Protein AF-A0A502DY38-F1 (afdb_monomer_lite)

Radius of gyration: 49.89 Å; chains: 1; bounding box: 96×49×129 Å

Foldseek 3Di:
DKWAFQDPPAPDPPPDDHGAIEDDDDDDDDPRCPPGTHHDDPPDDHPYYDDPPPPPPPPPDCDDPVVVVVVVVVVVVVVVVVVVVVVVVVVVVVVVVVVVVVVVVVVVVVVVVVVVVVVVVVVVVVVVVVVVVVVVVVVVVVVVVPPDPDPPD

pLDDT: mean 84.69, std 16.51, range [39.03, 98.69]

Sequence (153 aa):
MKVTITTLKAPWPQGAKVGDVVSFRGEHAPAWAIGKFTPADEDAEVDHKYKPPVIVGDVGVVEPAAQHAGEAQAFIDGLRKEHEAEVADLRKQLGDGGKALQEALDANQGLVDQITAANQDAAAQRAQVVELQAKLSDAEKALAAAKPKGSGR

Structure (mmCIF, N/CA/C/O backbone):
data_AF-A0A502DY38-F1
#
_entry.id   AF-A0A502DY38-F1
#
loop_
_atom_site.group_PDB
_atom_site.id
_atom_site.type_symbol
_atom_site.label_atom_id
_atom_site.label_alt_id
_atom_site.label_comp_id
_atom_site.label_asym_id
_atom_site.label_entity_id
_atom_site.label_seq_id
_atom_site.pdbx_PDB_ins_code
_atom_site.Cartn_x
_atom_site.Cartn_y
_atom_site.Cartn_z
_atom_site.occupancy
_atom_site.B_iso_or_equiv
_atom_site.auth_seq_id
_atom_site.auth_comp_id
_atom_site.auth_asym_id
_atom_site.auth_atom_id
_atom_site.pdbx_PDB_model_num
ATOM 1 N N . MET A 1 1 ? 34.417 -26.726 -49.035 1.00 84.56 1 MET A N 1
ATOM 2 C CA . MET A 1 1 ? 33.587 -27.935 -49.238 1.00 84.56 1 MET A CA 1
ATOM 3 C C . MET A 1 1 ? 33.220 -28.072 -50.712 1.00 84.56 1 MET A C 1
ATOM 5 O O . MET A 1 1 ? 33.110 -27.041 -51.373 1.00 84.56 1 MET A O 1
ATOM 9 N N . LYS A 1 2 ? 33.043 -29.298 -51.223 1.00 86.44 2 LYS A N 1
ATOM 10 C CA . LYS A 1 2 ? 32.603 -29.573 -52.603 1.00 86.44 2 LYS A CA 1
ATOM 11 C C . LYS A 1 2 ? 31.127 -29.973 -52.611 1.00 86.44 2 LYS A C 1
ATOM 13 O O . LYS A 1 2 ? 30.691 -30.716 -51.734 1.00 86.44 2 LYS A O 1
ATOM 18 N N . VAL A 1 3 ? 30.364 -29.465 -53.570 1.00 88.19 3 VAL A N 1
ATOM 19 C CA . VAL A 1 3 ? 28.935 -29.762 -53.692 1.00 88.19 3 VAL A CA 1
ATOM 20 C C . VAL A 1 3 ? 28.545 -29.994 -55.141 1.00 88.19 3 VAL A C 1
ATOM 22 O O . VAL A 1 3 ? 29.069 -29.325 -56.022 1.00 88.19 3 VAL A O 1
ATOM 25 N N . THR A 1 4 ? 27.587 -30.878 -55.379 1.00 90.25 4 THR A N 1
ATOM 26 C CA . THR A 1 4 ? 26.997 -31.118 -56.698 1.00 90.25 4 THR A CA 1
ATOM 27 C C . THR A 1 4 ? 25.713 -30.305 -56.830 1.00 90.25 4 THR A C 1
ATOM 29 O O . THR A 1 4 ? 24.817 -30.420 -55.988 1.00 90.25 4 THR A O 1
ATOM 32 N N . ILE A 1 5 ? 25.598 -29.465 -57.863 1.00 88.88 5 ILE A N 1
ATOM 33 C CA . ILE A 1 5 ? 24.399 -28.638 -58.076 1.00 88.88 5 ILE A CA 1
ATOM 34 C C . ILE A 1 5 ? 23.206 -29.534 -58.416 1.00 88.88 5 ILE A C 1
ATOM 36 O O . ILE A 1 5 ? 23.245 -30.268 -59.400 1.00 88.88 5 ILE A O 1
ATOM 40 N N . THR A 1 6 ? 22.099 -29.402 -57.680 1.00 88.50 6 THR A N 1
ATOM 41 C CA . THR A 1 6 ? 20.828 -30.068 -58.022 1.00 88.50 6 THR A CA 1
ATOM 42 C C . THR A 1 6 ? 19.816 -29.112 -58.650 1.00 88.50 6 THR A C 1
ATOM 44 O O . THR A 1 6 ? 18.948 -29.544 -59.403 1.00 88.50 6 THR A O 1
ATOM 47 N N . THR A 1 7 ? 19.906 -27.804 -58.365 1.00 85.81 7 THR A N 1
ATOM 48 C CA . THR A 1 7 ? 18.925 -26.805 -58.828 1.00 85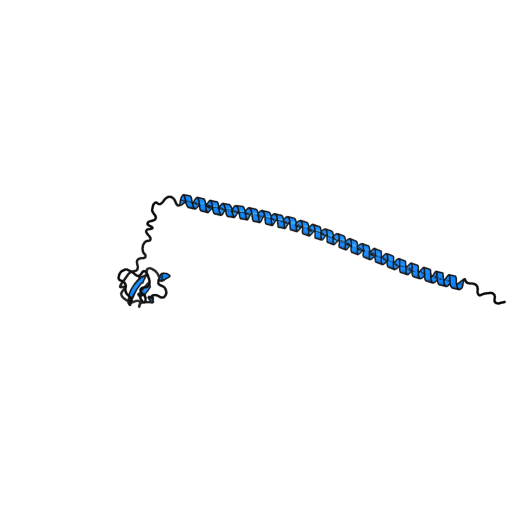.81 7 THR A CA 1
ATOM 49 C C . THR A 1 7 ? 19.579 -25.480 -59.231 1.00 85.81 7 THR A C 1
ATOM 51 O O . THR A 1 7 ? 20.230 -24.836 -58.413 1.00 85.81 7 THR A O 1
ATOM 54 N N . LEU A 1 8 ? 19.302 -24.974 -60.439 1.00 82.19 8 LEU A N 1
ATOM 55 C CA . LEU A 1 8 ? 19.840 -23.699 -60.963 1.00 82.19 8 LEU A CA 1
ATOM 56 C C . LEU A 1 8 ? 19.101 -22.425 -60.495 1.00 82.19 8 LEU A C 1
ATOM 58 O O . LEU A 1 8 ? 19.191 -21.375 -61.120 1.00 82.19 8 LEU A O 1
ATOM 62 N N . LYS A 1 9 ? 18.384 -22.478 -59.367 1.00 78.06 9 LYS A N 1
ATOM 63 C CA . LYS A 1 9 ? 17.670 -21.323 -58.772 1.00 78.06 9 LYS A CA 1
ATOM 64 C C . LYS A 1 9 ? 18.535 -20.549 -57.769 1.00 78.06 9 LYS A C 1
ATOM 66 O O . LYS A 1 9 ? 18.062 -20.102 -56.720 1.00 78.06 9 LYS A O 1
ATOM 71 N N . ALA A 1 10 ? 19.831 -20.481 -58.022 1.00 76.38 10 ALA A N 1
ATOM 72 C CA . ALA A 1 10 ? 20.809 -19.876 -57.133 1.00 76.38 10 ALA A CA 1
ATOM 73 C C . ALA A 1 10 ? 21.901 -19.172 -57.953 1.00 76.38 10 ALA A C 1
ATOM 75 O O . ALA A 1 10 ? 22.074 -19.509 -59.125 1.00 76.38 10 ALA A O 1
ATOM 76 N N . PRO A 1 11 ? 22.623 -18.205 -57.361 1.00 79.31 11 PRO A N 1
ATOM 77 C CA . PRO A 1 11 ? 23.721 -17.490 -58.011 1.00 79.31 11 PRO A CA 1
ATOM 78 C C . PRO A 1 11 ? 24.968 -18.382 -58.142 1.00 79.31 11 PRO A C 1
ATOM 80 O O . PRO A 1 11 ? 25.997 -18.155 -57.507 1.00 79.31 11 PRO A O 1
ATOM 83 N N . TRP A 1 12 ? 24.859 -19.439 -58.943 1.00 84.31 12 TRP A N 1
ATOM 84 C CA . TRP A 1 12 ? 25.965 -20.337 -59.254 1.00 84.31 12 TRP A CA 1
ATOM 85 C C . TRP A 1 12 ? 27.013 -19.643 -60.141 1.00 84.31 12 TRP A C 1
ATOM 87 O O . TRP A 1 12 ? 26.687 -18.662 -60.816 1.00 84.31 12 TRP A O 1
ATOM 97 N N . PRO A 1 13 ? 28.272 -20.128 -60.159 1.00 82.19 13 PRO A N 1
ATOM 98 C CA . PRO A 1 13 ? 29.284 -19.641 -61.092 1.00 82.19 13 PRO A CA 1
ATOM 99 C C . PRO A 1 13 ? 28.779 -19.663 -62.538 1.00 82.19 13 PRO A C 1
ATOM 101 O O . PRO A 1 13 ? 28.038 -20.563 -62.934 1.00 82.19 13 PRO A O 1
ATOM 104 N N . GLN A 1 14 ? 29.183 -18.673 -63.333 1.00 77.38 14 GLN A N 1
ATOM 105 C CA . GLN A 1 14 ? 28.766 -18.586 -64.729 1.00 77.38 14 GLN A CA 1
ATOM 106 C C . GLN A 1 14 ? 29.163 -19.860 -65.490 1.00 77.38 14 GLN A C 1
ATOM 108 O O . GLN A 1 14 ? 30.315 -20.285 -65.437 1.00 77.38 14 GLN A O 1
ATOM 113 N N . GLY A 1 15 ? 28.198 -20.450 -66.199 1.00 78.31 15 GLY A N 1
ATOM 114 C CA . GLY A 1 15 ? 28.383 -21.690 -66.956 1.00 78.31 15 GLY A CA 1
ATOM 115 C C . GLY A 1 15 ? 28.104 -22.976 -66.174 1.00 78.31 15 GLY A C 1
ATOM 116 O O . GLY A 1 15 ? 28.022 -24.023 -66.807 1.00 78.31 15 GLY A O 1
ATOM 117 N N . ALA A 1 16 ? 27.889 -22.900 -64.856 1.00 85.12 16 ALA A N 1
ATOM 118 C CA . ALA A 1 16 ? 27.565 -24.072 -64.053 1.00 85.12 16 ALA A CA 1
ATOM 119 C C . ALA A 1 16 ? 26.153 -24.601 -64.365 1.00 85.12 16 ALA A C 1
ATOM 121 O O . ALA A 1 16 ? 25.188 -23.833 -64.461 1.00 85.12 16 ALA A O 1
ATOM 122 N N . LYS A 1 17 ? 26.023 -25.921 -64.487 1.00 85.75 17 LYS A N 1
ATOM 123 C CA . LYS A 1 17 ? 24.770 -26.651 -64.741 1.00 85.75 17 LYS A CA 1
ATOM 124 C C . LYS A 1 17 ? 24.465 -27.634 -63.606 1.00 85.75 17 LYS A C 1
ATOM 126 O O . LYS A 1 17 ? 25.281 -27.894 -62.726 1.00 85.75 17 LYS A O 1
ATOM 131 N N . VAL A 1 18 ? 23.245 -28.173 -63.609 1.00 87.81 18 VAL A N 1
ATOM 132 C CA . VAL A 1 18 ? 22.874 -29.277 -62.709 1.00 87.81 18 VAL A CA 1
ATOM 133 C C . VAL A 1 18 ? 23.797 -30.466 -62.978 1.00 87.81 18 VAL A C 1
ATOM 135 O O . VAL A 1 18 ? 23.975 -30.847 -64.133 1.00 87.81 18 VAL A O 1
ATOM 138 N N . GLY A 1 19 ? 24.350 -31.045 -61.915 1.00 84.88 19 GLY A N 1
ATOM 139 C CA . GLY A 1 19 ? 25.325 -32.133 -61.975 1.00 84.88 19 GLY A CA 1
ATOM 140 C C . GLY A 1 19 ? 26.785 -31.688 -61.874 1.00 84.88 19 GLY A C 1
ATOM 141 O O . GLY A 1 19 ? 27.620 -32.531 -61.567 1.00 84.88 19 GLY A O 1
ATOM 142 N N . ASP A 1 20 ? 27.091 -30.399 -62.050 1.00 86.62 20 ASP A N 1
ATOM 143 C CA . ASP A 1 20 ? 28.463 -29.904 -61.893 1.00 86.62 20 ASP A CA 1
ATOM 144 C C . ASP A 1 20 ? 28.863 -29.819 -60.421 1.00 86.62 20 ASP A C 1
ATOM 146 O O . ASP A 1 20 ? 28.045 -29.498 -59.542 1.00 86.62 20 ASP A O 1
ATOM 150 N N . VAL A 1 21 ? 30.153 -30.030 -60.166 1.00 86.75 21 VAL A N 1
ATOM 151 C CA . VAL A 1 21 ? 30.741 -29.934 -58.833 1.00 86.75 21 VAL A CA 1
ATOM 152 C C . VAL A 1 21 ? 31.322 -28.541 -58.605 1.00 86.75 21 VAL A C 1
ATOM 154 O O . VAL A 1 21 ? 32.279 -28.100 -59.246 1.00 86.75 21 VAL A O 1
ATOM 157 N N . VAL A 1 22 ? 30.761 -27.840 -57.622 1.00 85.25 22 VAL A N 1
ATOM 158 C CA . VAL A 1 22 ? 31.198 -26.515 -57.188 1.00 85.25 22 VAL A CA 1
ATOM 159 C C . VAL A 1 22 ? 31.955 -26.603 -55.870 1.00 85.25 22 VAL A C 1
ATOM 161 O O . VAL A 1 22 ? 31.479 -27.173 -54.889 1.00 85.25 22 VAL A O 1
ATOM 164 N N . SER A 1 23 ? 33.122 -25.964 -55.809 1.00 85.06 23 SER A N 1
ATOM 165 C CA . SER A 1 23 ? 33.878 -25.811 -54.564 1.00 85.06 23 SER A CA 1
ATOM 166 C C . SER A 1 23 ? 33.630 -24.449 -53.911 1.00 85.06 23 SER A C 1
ATOM 168 O O . SER A 1 23 ? 33.864 -23.399 -54.520 1.00 85.06 23 SER A O 1
ATOM 170 N N . PHE A 1 24 ? 33.192 -24.474 -52.649 1.00 82.06 24 PHE A N 1
ATOM 171 C CA . PHE A 1 24 ? 33.083 -23.312 -51.767 1.00 82.06 24 PHE A CA 1
ATOM 172 C C . PHE A 1 24 ? 34.313 -23.177 -50.864 1.00 82.06 24 PHE A C 1
ATOM 174 O O . PHE A 1 24 ? 34.835 -24.165 -50.333 1.00 82.06 24 PHE A O 1
ATOM 181 N N . ARG A 1 25 ? 34.740 -21.931 -50.628 1.00 75.50 25 ARG A N 1
ATOM 182 C CA . ARG A 1 25 ? 35.781 -21.601 -49.647 1.00 75.50 25 ARG A CA 1
ATOM 183 C C . ARG A 1 25 ? 35.191 -21.678 -48.232 1.00 75.50 25 ARG A C 1
ATOM 185 O O . ARG A 1 25 ? 34.333 -20.869 -47.901 1.00 75.50 25 ARG A O 1
ATOM 192 N N . GLY A 1 26 ? 35.675 -22.619 -47.420 1.00 72.44 26 GLY A N 1
ATOM 193 C CA . GLY A 1 26 ? 35.194 -22.879 -46.054 1.00 72.44 26 GLY A CA 1
ATOM 194 C C . GLY A 1 26 ? 34.524 -24.249 -45.896 1.00 72.44 26 GLY A C 1
ATOM 195 O O . GLY A 1 26 ? 34.392 -25.006 -46.863 1.00 72.44 26 GLY A O 1
ATOM 196 N N . GLU A 1 27 ? 34.124 -24.570 -44.668 1.00 74.12 27 GLU A N 1
ATOM 197 C CA . GLU A 1 27 ? 33.489 -25.849 -44.302 1.00 74.12 27 GLU A CA 1
ATOM 198 C C . GLU A 1 27 ? 31.962 -25.844 -44.477 1.00 74.12 27 GLU A C 1
ATOM 200 O O . GLU A 1 27 ? 31.344 -26.904 -44.503 1.00 74.12 27 GLU A O 1
ATOM 205 N N . HIS A 1 28 ? 31.355 -24.668 -44.673 1.00 77.94 28 HIS A N 1
ATOM 206 C CA . HIS A 1 28 ? 29.905 -24.506 -44.792 1.00 77.94 28 HIS A CA 1
ATOM 207 C C . HIS A 1 28 ? 29.491 -23.841 -46.104 1.00 77.94 28 HIS A C 1
ATOM 209 O O . HIS A 1 28 ? 30.187 -22.974 -46.640 1.00 77.94 28 HIS A O 1
ATOM 215 N N . ALA A 1 29 ? 28.321 -24.240 -46.606 1.00 79.62 29 ALA A N 1
ATOM 216 C CA . ALA A 1 29 ? 27.730 -23.652 -47.793 1.00 79.62 29 ALA A CA 1
ATOM 217 C C . ALA A 1 29 ? 27.009 -22.344 -47.430 1.00 79.62 29 ALA A C 1
ATOM 219 O O . ALA A 1 29 ? 26.459 -22.227 -46.332 1.00 79.62 29 ALA A O 1
ATOM 220 N N . PRO A 1 30 ? 26.956 -21.362 -48.345 1.00 81.75 30 PRO A N 1
ATOM 221 C CA . PRO A 1 30 ? 26.176 -20.148 -48.137 1.00 81.75 30 PRO A CA 1
ATOM 222 C C . PRO A 1 30 ? 24.687 -20.449 -47.922 1.00 81.75 30 PRO A C 1
ATOM 224 O O . PRO A 1 30 ? 24.137 -21.355 -48.548 1.00 81.75 30 PRO A O 1
ATOM 227 N N . ALA A 1 31 ? 24.002 -19.624 -47.125 1.00 82.19 31 ALA A N 1
ATOM 228 C CA . ALA A 1 31 ? 22.582 -19.810 -46.806 1.00 82.19 31 ALA A CA 1
ATOM 229 C C . ALA A 1 31 ? 21.677 -19.911 -48.051 1.00 82.19 31 ALA A C 1
ATOM 231 O O . ALA A 1 31 ? 20.745 -20.708 -48.079 1.00 82.19 31 ALA A O 1
ATOM 232 N N . TRP A 1 32 ? 21.982 -19.165 -49.120 1.00 82.12 32 TRP A N 1
ATOM 233 C CA . TRP A 1 32 ? 21.215 -19.207 -50.372 1.00 82.12 32 TRP A CA 1
ATOM 234 C C . TRP A 1 32 ? 21.335 -20.534 -51.136 1.00 82.12 32 TRP A C 1
ATOM 236 O O . TRP A 1 32 ? 20.499 -20.805 -52.008 1.00 82.12 32 TRP A O 1
ATOM 246 N N . ALA A 1 33 ? 22.383 -21.317 -50.861 1.00 83.31 33 ALA A N 1
ATOM 247 C CA . ALA A 1 33 ? 22.697 -22.573 -51.536 1.00 83.31 33 ALA A CA 1
ATOM 248 C C . ALA A 1 33 ? 22.058 -23.779 -50.834 1.00 83.31 33 ALA A C 1
ATOM 250 O O . ALA A 1 33 ? 21.889 -24.826 -51.455 1.00 83.31 33 ALA A O 1
ATOM 251 N N . ILE A 1 34 ? 21.688 -23.642 -49.556 1.00 85.12 34 ILE A N 1
ATOM 252 C CA . ILE A 1 34 ? 21.105 -24.724 -48.755 1.00 85.12 34 ILE A CA 1
ATOM 253 C C . ILE A 1 34 ? 19.847 -25.271 -49.451 1.00 85.12 34 ILE A C 1
ATOM 255 O O . ILE A 1 34 ? 18.979 -24.514 -49.886 1.00 85.12 34 ILE A O 1
ATOM 259 N N . GLY A 1 35 ? 19.776 -26.599 -49.595 1.00 84.69 35 GLY A N 1
ATOM 260 C CA . GLY A 1 35 ? 18.678 -27.301 -50.273 1.00 84.69 35 GLY A CA 1
ATOM 261 C C . GLY A 1 35 ? 18.747 -27.305 -51.807 1.00 84.69 35 GLY A C 1
ATOM 262 O O . GLY A 1 35 ? 17.849 -27.845 -52.447 1.00 84.69 35 GLY A O 1
ATOM 263 N N . LYS A 1 36 ? 19.792 -26.723 -52.413 1.00 85.12 36 LYS A N 1
ATOM 264 C CA . LYS A 1 36 ? 19.980 -26.647 -53.880 1.00 85.12 36 LYS A CA 1
ATOM 265 C C . LYS A 1 36 ? 21.204 -27.425 -54.382 1.00 85.12 36 LYS A C 1
ATOM 267 O O . LYS A 1 36 ? 21.564 -27.314 -55.556 1.00 85.12 36 LYS A O 1
ATOM 272 N N . PHE A 1 37 ? 21.843 -28.181 -53.492 1.00 88.38 37 PHE A N 1
ATOM 273 C CA . PHE A 1 37 ? 22.990 -29.033 -53.777 1.00 88.38 37 PHE A CA 1
ATOM 274 C C . PHE A 1 37 ? 22.960 -30.294 -52.912 1.00 88.38 37 PHE A C 1
ATOM 276 O O . PHE A 1 37 ? 22.287 -30.331 -51.879 1.00 88.38 37 PHE A O 1
ATOM 283 N N . THR A 1 38 ? 23.748 -31.289 -53.301 1.00 88.25 38 THR A N 1
ATOM 284 C CA . THR A 1 38 ? 24.140 -32.421 -52.450 1.00 88.25 38 THR A CA 1
ATOM 285 C C . THR A 1 38 ? 25.652 -32.385 -52.214 1.00 88.25 38 THR A C 1
ATOM 287 O O . THR A 1 38 ? 26.374 -31.852 -53.059 1.00 88.25 38 THR A O 1
ATOM 290 N N . PRO A 1 39 ? 26.170 -32.873 -51.073 1.00 86.44 39 PRO A N 1
ATOM 291 C CA . PRO A 1 39 ? 27.611 -33.045 -50.896 1.00 86.44 39 PRO A CA 1
ATOM 292 C C . PRO A 1 39 ? 28.188 -33.880 -52.046 1.00 86.44 39 PRO A C 1
ATOM 294 O O . PRO A 1 39 ? 27.586 -34.883 -52.425 1.00 86.44 39 PRO A O 1
ATOM 297 N N . ALA A 1 40 ? 29.299 -33.428 -52.627 1.00 84.00 40 ALA A N 1
ATOM 298 C CA . ALA A 1 40 ? 30.016 -34.189 -53.648 1.00 84.00 40 ALA A CA 1
ATOM 299 C C . ALA A 1 40 ? 31.020 -35.141 -52.982 1.00 84.00 40 ALA A C 1
ATOM 301 O O . ALA A 1 40 ? 31.489 -34.850 -51.878 1.00 84.00 40 ALA A O 1
ATOM 302 N N . ASP A 1 41 ? 31.377 -36.233 -53.663 1.00 79.38 41 ASP A N 1
ATOM 303 C CA . ASP A 1 41 ? 32.440 -37.136 -53.213 1.00 79.38 41 ASP A CA 1
ATOM 304 C C . ASP A 1 41 ? 33.771 -36.384 -53.046 1.00 79.38 41 ASP A C 1
ATOM 306 O O . ASP A 1 41 ? 34.077 -35.440 -53.785 1.00 79.38 41 ASP A O 1
ATOM 310 N N . GLU A 1 42 ? 34.584 -36.797 -52.069 1.00 68.12 42 GLU A N 1
ATOM 311 C CA . GLU A 1 42 ? 35.853 -36.121 -51.759 1.00 68.12 42 GLU A CA 1
ATOM 312 C C . GLU A 1 42 ? 36.824 -36.132 -52.952 1.00 68.12 42 GLU A C 1
ATOM 314 O O . GLU A 1 42 ? 37.519 -35.135 -53.187 1.00 68.12 42 GLU A O 1
ATOM 319 N N . ASP A 1 43 ? 36.765 -37.183 -53.775 1.00 71.56 43 ASP A N 1
ATOM 320 C CA . ASP A 1 43 ? 37.579 -37.374 -54.981 1.00 71.56 43 ASP A CA 1
ATOM 321 C C . ASP A 1 43 ? 36.979 -36.751 -56.254 1.00 71.56 43 ASP A C 1
ATOM 323 O O . ASP A 1 43 ? 37.596 -36.806 -57.316 1.00 71.56 43 ASP A O 1
ATOM 327 N N . ALA A 1 44 ? 35.804 -36.114 -56.180 1.00 74.81 44 ALA A N 1
ATOM 328 C CA . ALA A 1 44 ? 35.187 -35.505 -57.355 1.00 74.81 44 ALA A CA 1
ATOM 329 C C . ALA A 1 44 ? 36.026 -34.326 -57.888 1.00 74.81 44 ALA A C 1
ATOM 331 O O . ALA A 1 44 ? 36.442 -33.439 -57.122 1.00 74.81 44 ALA A O 1
ATOM 332 N N . GLU A 1 45 ? 36.264 -34.300 -59.203 1.00 72.25 45 GLU A N 1
ATOM 333 C CA . GLU A 1 45 ? 36.904 -33.167 -59.876 1.00 72.25 45 GLU A CA 1
ATOM 334 C C . GLU A 1 45 ? 36.013 -31.923 -59.760 1.00 72.25 45 GLU A C 1
ATOM 336 O O . GLU A 1 45 ? 34.792 -31.996 -59.842 1.00 72.25 45 GLU A O 1
ATOM 341 N N . VAL A 1 46 ? 36.623 -30.770 -59.479 1.00 78.38 46 VAL A N 1
ATOM 342 C CA . VAL A 1 46 ? 35.889 -29.515 -59.283 1.00 78.38 46 VAL A CA 1
ATOM 343 C C . VAL A 1 46 ? 35.759 -28.813 -60.628 1.00 78.38 46 VAL A C 1
ATOM 345 O O . VAL A 1 46 ? 36.729 -28.219 -61.096 1.00 78.38 46 VAL A O 1
ATOM 348 N N . ASP A 1 47 ? 34.555 -28.815 -61.194 1.00 78.50 47 ASP A N 1
ATOM 349 C CA . ASP A 1 47 ? 34.255 -28.130 -62.457 1.00 78.50 47 ASP A CA 1
ATOM 350 C C . ASP A 1 47 ? 34.301 -26.605 -62.300 1.00 78.50 47 ASP A C 1
ATOM 352 O O . ASP A 1 47 ? 34.794 -25.876 -63.164 1.00 78.50 47 ASP A O 1
ATOM 356 N N . HIS A 1 48 ? 33.817 -26.097 -61.160 1.00 77.88 48 HIS A N 1
ATOM 357 C CA . HIS A 1 48 ? 33.728 -24.662 -60.912 1.00 77.88 48 HIS A CA 1
ATOM 358 C C . HIS A 1 48 ? 34.137 -24.278 -59.489 1.00 77.88 48 HIS A C 1
ATOM 360 O O . HIS A 1 48 ? 33.719 -24.861 -58.488 1.00 77.88 48 HIS A O 1
ATOM 366 N N . LYS A 1 49 ? 34.914 -23.199 -59.366 1.00 79.69 49 LYS A N 1
ATOM 367 C CA . LYS A 1 49 ? 35.230 -22.594 -58.069 1.00 79.69 49 LYS A CA 1
ATOM 368 C C . LYS A 1 49 ? 34.328 -21.394 -57.833 1.00 79.69 49 LYS A C 1
ATOM 370 O O . LYS A 1 49 ? 34.420 -20.400 -58.553 1.00 79.69 49 LYS A O 1
ATOM 375 N N . TYR A 1 50 ? 33.490 -21.456 -56.799 1.00 75.81 50 TYR A N 1
ATOM 376 C CA . TYR A 1 50 ? 32.707 -20.293 -56.405 1.00 75.81 50 TYR A CA 1
ATOM 377 C C . TYR A 1 50 ? 33.637 -19.231 -55.818 1.00 75.81 50 TYR A C 1
ATOM 379 O O . TYR A 1 50 ? 34.218 -19.399 -54.741 1.00 75.81 50 TYR A O 1
ATOM 387 N N . LYS A 1 51 ? 33.774 -18.118 -56.538 1.00 69.38 51 LYS A N 1
ATOM 388 C CA . LYS A 1 51 ? 34.341 -16.884 -56.009 1.00 69.38 51 LYS A CA 1
ATOM 389 C C . LYS A 1 51 ? 33.151 -16.016 -55.604 1.00 69.38 51 LYS A C 1
ATOM 391 O O . LYS A 1 51 ? 32.401 -15.622 -56.496 1.00 69.38 51 LYS A O 1
ATOM 396 N N . PRO A 1 52 ? 32.951 -15.735 -54.302 1.00 62.19 52 PRO A N 1
ATOM 397 C CA . PRO A 1 52 ? 31.956 -14.756 -53.901 1.00 62.19 52 PRO A CA 1
ATOM 398 C C . PRO A 1 52 ? 32.195 -13.484 -54.715 1.00 62.19 52 PRO A C 1
ATOM 400 O O . PRO A 1 52 ? 33.366 -13.095 -54.844 1.00 62.19 52 PRO A O 1
ATOM 403 N N . PRO A 1 53 ? 31.154 -12.860 -55.292 1.00 54.84 53 PRO A N 1
ATOM 404 C CA . PRO A 1 53 ? 31.327 -11.538 -55.860 1.00 54.84 53 PRO A CA 1
ATOM 405 C C . PRO A 1 53 ? 31.962 -10.684 -54.767 1.00 54.84 53 PRO A C 1
ATOM 407 O O . PRO A 1 53 ? 31.454 -10.612 -53.646 1.00 54.84 53 PRO A O 1
ATOM 410 N N . VAL A 1 54 ? 33.131 -10.113 -55.065 1.00 46.12 54 VAL A N 1
ATOM 411 C CA . VAL A 1 54 ? 33.642 -9.024 -54.244 1.00 46.12 54 VAL A CA 1
ATOM 412 C C . VAL A 1 54 ? 32.547 -7.984 -54.357 1.00 46.12 54 VAL A C 1
ATOM 414 O O . VAL A 1 54 ? 32.288 -7.500 -55.458 1.00 46.12 54 VAL A O 1
ATOM 417 N N . ILE A 1 55 ? 31.852 -7.707 -53.257 1.00 45.78 55 ILE A N 1
ATOM 418 C CA . ILE A 1 55 ? 31.006 -6.526 -53.165 1.00 45.78 55 ILE A CA 1
ATOM 419 C C . ILE A 1 55 ? 31.995 -5.360 -53.181 1.00 45.78 55 ILE A C 1
ATOM 421 O O . ILE A 1 55 ? 32.383 -4.830 -52.147 1.00 45.78 55 ILE A O 1
ATOM 425 N N . VAL A 1 56 ? 32.499 -5.029 -54.370 1.00 43.44 56 VAL A N 1
ATOM 426 C CA . VAL A 1 56 ? 32.974 -3.691 -54.659 1.00 43.44 56 VAL A CA 1
ATOM 427 C C . VAL A 1 56 ? 31.673 -2.924 -54.686 1.00 43.44 56 VAL A C 1
ATOM 429 O O . VAL A 1 56 ? 30.939 -2.971 -55.670 1.00 43.44 56 VAL A O 1
ATOM 432 N N . GLY A 1 57 ? 31.298 -2.387 -53.528 1.00 42.53 57 GLY A N 1
ATOM 433 C CA . GLY A 1 57 ? 30.211 -1.440 -53.475 1.00 42.53 57 GLY A CA 1
ATOM 434 C C . GLY A 1 57 ? 30.581 -0.337 -54.448 1.00 42.53 57 GLY A C 1
ATOM 435 O O . GLY A 1 57 ? 31.480 0.450 -54.164 1.00 42.53 57 GLY A O 1
ATOM 436 N N . ASP A 1 58 ? 29.909 -0.299 -55.591 1.00 43.41 58 ASP A N 1
ATOM 437 C CA . ASP A 1 58 ? 29.715 0.936 -56.329 1.00 43.41 58 ASP A CA 1
ATOM 438 C C . ASP A 1 58 ? 28.759 1.786 -55.482 1.00 43.41 58 ASP A C 1
ATOM 440 O O . ASP A 1 58 ? 27.564 1.911 -55.733 1.00 43.41 58 ASP A O 1
ATOM 444 N N . VAL A 1 59 ? 29.284 2.228 -54.340 1.00 41.16 59 VAL A N 1
ATOM 445 C CA . VAL A 1 59 ? 28.732 3.296 -53.534 1.00 41.16 59 VAL A CA 1
ATOM 446 C C . VAL A 1 59 ? 29.508 4.496 -54.025 1.00 41.16 59 VAL A C 1
ATOM 448 O O . VAL A 1 59 ? 30.691 4.656 -53.716 1.00 41.16 59 VAL A O 1
ATOM 451 N N . GLY A 1 60 ? 28.861 5.283 -54.880 1.00 42.31 60 GLY A N 1
ATOM 452 C CA . GLY A 1 60 ? 29.381 6.580 -55.264 1.00 42.31 60 GLY A CA 1
ATOM 453 C C . GLY A 1 60 ? 29.823 7.343 -54.017 1.00 42.31 60 GLY A C 1
ATOM 454 O O . GLY A 1 60 ? 29.127 7.329 -53.010 1.00 42.31 60 GLY A O 1
ATOM 455 N N . VAL A 1 61 ? 30.990 7.977 -54.118 1.00 39.03 61 VAL A N 1
ATOM 456 C CA . VAL A 1 61 ? 31.497 9.002 -53.197 1.00 39.03 61 VAL A CA 1
ATOM 457 C C . VAL A 1 61 ? 31.472 8.582 -51.720 1.00 39.03 61 VAL A C 1
ATOM 459 O O . VAL A 1 61 ? 30.501 8.770 -50.995 1.00 39.03 61 VAL A O 1
ATOM 462 N N . VAL A 1 62 ? 32.603 8.070 -51.236 1.00 53.94 62 VAL A N 1
ATOM 463 C CA . VAL A 1 62 ? 32.850 7.959 -49.796 1.00 53.94 62 VAL A CA 1
ATOM 464 C C . VAL A 1 62 ? 33.025 9.375 -49.221 1.00 53.94 62 VAL A C 1
ATOM 466 O O . VAL A 1 62 ? 34.107 9.947 -49.306 1.00 53.94 62 VAL A O 1
ATOM 469 N N . GLU A 1 63 ? 31.965 9.919 -48.624 1.00 47.94 63 GLU A N 1
ATOM 470 C CA . GLU A 1 63 ? 31.991 10.994 -47.616 1.00 47.94 63 GLU A CA 1
ATOM 471 C C . GLU A 1 63 ? 31.299 10.489 -46.325 1.00 47.94 63 GLU A C 1
ATOM 473 O O . GLU A 1 63 ? 30.516 9.543 -46.376 1.00 47.94 63 GLU A O 1
ATOM 478 N N . PRO A 1 64 ? 31.713 10.950 -45.130 1.00 49.47 64 PRO A N 1
ATOM 479 C CA . PRO A 1 64 ? 32.610 10.185 -44.270 1.00 49.47 64 PRO A CA 1
ATOM 480 C C . PRO A 1 64 ? 31.868 9.385 -43.189 1.00 49.47 64 PRO A C 1
ATOM 482 O O . PRO A 1 64 ? 30.993 9.899 -42.496 1.00 49.47 64 PRO A O 1
ATOM 485 N N . ALA A 1 65 ? 32.339 8.166 -42.906 1.00 56.31 65 ALA A N 1
ATOM 486 C CA . ALA A 1 65 ? 31.904 7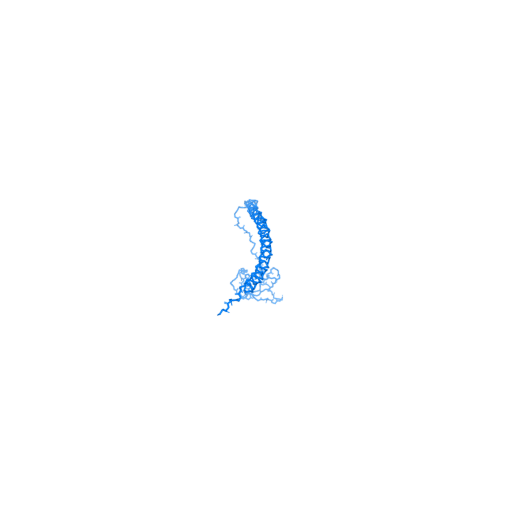.347 -41.763 1.00 56.31 65 ALA A CA 1
ATOM 487 C C . ALA A 1 65 ? 31.952 8.079 -40.396 1.00 56.31 65 ALA A C 1
ATOM 489 O O . ALA A 1 65 ? 31.308 7.655 -39.439 1.00 56.31 65 ALA A O 1
ATOM 490 N N . ALA A 1 66 ? 32.679 9.197 -40.304 1.00 57.44 66 ALA A N 1
ATOM 491 C CA . ALA A 1 66 ? 32.726 10.069 -39.135 1.00 57.44 66 ALA A CA 1
ATOM 492 C C . ALA A 1 66 ? 31.413 10.840 -38.866 1.00 57.44 66 ALA A C 1
ATOM 494 O O . ALA A 1 66 ? 31.100 11.080 -37.703 1.00 57.44 66 ALA A O 1
ATOM 495 N N . GLN A 1 67 ? 30.630 11.206 -39.892 1.00 56.72 67 GLN A N 1
ATOM 496 C CA . GLN A 1 67 ? 29.362 11.933 -39.701 1.00 56.72 67 GLN A CA 1
ATOM 497 C C . GLN A 1 67 ? 28.267 11.019 -39.131 1.00 56.72 67 GLN A C 1
ATOM 499 O O . GLN A 1 67 ? 27.630 11.368 -38.139 1.00 56.72 67 GLN A O 1
ATOM 504 N N . HIS A 1 68 ? 28.131 9.800 -39.658 1.00 62.81 68 HIS A N 1
ATOM 505 C CA . HIS A 1 68 ? 27.143 8.831 -39.165 1.00 62.81 68 HIS A CA 1
ATOM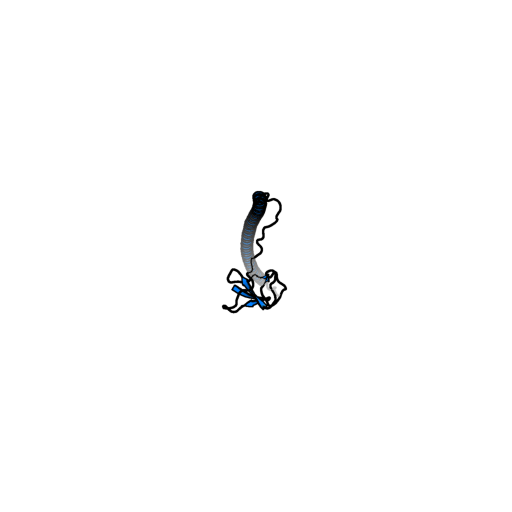 506 C C . HIS A 1 68 ? 27.482 8.255 -37.781 1.00 62.81 68 HIS A C 1
ATOM 508 O O . HIS A 1 68 ? 26.582 7.912 -37.015 1.00 62.81 68 HIS A O 1
ATOM 514 N N . ALA A 1 69 ? 28.769 8.180 -37.420 1.00 72.88 69 ALA A N 1
ATOM 515 C CA . ALA A 1 69 ? 29.180 7.792 -36.070 1.00 72.88 69 ALA A CA 1
ATOM 516 C C . ALA A 1 69 ? 28.757 8.834 -35.015 1.00 72.88 69 ALA A C 1
ATOM 518 O O . ALA A 1 69 ? 28.337 8.460 -33.922 1.00 72.88 69 ALA A O 1
ATOM 519 N N . GLY A 1 70 ? 28.819 10.129 -35.350 1.00 80.06 70 GLY A N 1
ATOM 520 C CA . GLY A 1 70 ? 28.361 11.210 -34.472 1.00 80.06 70 GLY A CA 1
ATOM 521 C C . GLY A 1 70 ? 26.845 11.206 -34.263 1.00 80.06 70 GLY A C 1
ATOM 522 O O . GLY A 1 70 ? 26.384 11.348 -33.133 1.00 80.06 70 GLY A O 1
ATOM 523 N N . GLU A 1 71 ? 26.072 10.976 -35.327 1.00 83.94 71 GLU A N 1
ATOM 524 C CA . GLU A 1 71 ? 24.605 10.863 -35.263 1.00 83.94 71 GLU A CA 1
ATOM 525 C C . GLU A 1 71 ? 24.157 9.654 -34.430 1.00 83.94 71 GLU A C 1
ATOM 527 O O . GLU A 1 71 ? 23.289 9.782 -33.564 1.00 83.94 71 GLU A O 1
ATOM 532 N N . ALA A 1 72 ? 24.790 8.493 -34.632 1.00 87.44 72 ALA A N 1
ATOM 533 C CA . ALA A 1 72 ? 24.513 7.296 -33.843 1.00 87.44 72 ALA A CA 1
ATOM 534 C C . ALA A 1 72 ? 24.862 7.495 -32.359 1.00 87.44 72 ALA A C 1
ATOM 536 O O . ALA A 1 72 ? 24.092 7.097 -31.485 1.00 87.44 72 ALA A O 1
ATOM 537 N N . GLN A 1 73 ? 25.990 8.150 -32.064 1.00 89.62 73 GLN A N 1
ATOM 538 C CA . GLN A 1 73 ? 26.383 8.451 -30.689 1.00 89.62 73 GLN A CA 1
ATOM 539 C C . GLN A 1 73 ? 25.410 9.433 -30.024 1.00 89.62 73 GLN A C 1
ATOM 541 O O . GLN A 1 73 ? 24.977 9.188 -28.901 1.00 89.62 73 GLN A O 1
ATOM 546 N N . ALA A 1 74 ? 25.001 10.494 -30.725 1.00 92.25 74 ALA A N 1
ATOM 547 C CA . ALA A 1 74 ? 24.036 11.463 -30.211 1.00 92.25 74 ALA A CA 1
ATOM 548 C C . ALA A 1 74 ? 22.668 10.823 -29.917 1.00 92.25 74 ALA A C 1
ATOM 550 O O . ALA A 1 74 ? 22.039 11.146 -28.909 1.00 92.25 74 ALA A O 1
ATOM 551 N N . PHE A 1 75 ? 22.226 9.885 -30.760 1.00 92.94 75 PHE A N 1
ATOM 552 C CA . PHE A 1 75 ? 21.003 9.118 -30.526 1.00 92.94 75 PHE A CA 1
ATOM 553 C C . PHE A 1 75 ? 21.108 8.232 -29.275 1.00 92.94 75 PHE A C 1
ATOM 555 O O . PHE A 1 75 ? 20.215 8.253 -28.427 1.00 92.94 75 PHE A O 1
ATOM 562 N N . ILE A 1 76 ? 22.219 7.503 -29.117 1.00 95.56 76 ILE A N 1
ATOM 563 C CA . ILE A 1 76 ? 22.478 6.674 -27.929 1.00 95.56 76 ILE A CA 1
ATOM 564 C C . ILE A 1 76 ? 22.526 7.535 -26.661 1.00 95.56 76 ILE A C 1
ATOM 566 O O . ILE A 1 76 ? 21.950 7.155 -25.642 1.00 95.56 76 ILE A O 1
ATOM 570 N N . ASP A 1 77 ? 23.176 8.696 -26.715 1.00 96.75 77 ASP A N 1
ATOM 571 C CA . ASP A 1 77 ? 23.247 9.623 -25.584 1.00 96.75 77 ASP A CA 1
ATOM 572 C C . ASP A 1 77 ? 21.867 10.206 -25.238 1.00 96.75 77 ASP A C 1
ATOM 574 O O . ASP A 1 77 ? 21.564 10.414 -24.063 1.00 96.75 77 ASP A O 1
ATOM 578 N N . GLY A 1 78 ? 21.012 10.430 -26.242 1.00 97.38 78 GLY A N 1
ATOM 579 C CA . GLY A 1 78 ? 19.613 10.818 -26.056 1.00 97.38 78 GLY A CA 1
ATOM 580 C C . GLY A 1 78 ? 18.817 9.757 -25.297 1.00 97.38 78 GLY A C 1
ATOM 581 O O . GLY A 1 78 ? 18.239 10.063 -24.255 1.00 97.38 78 GLY A O 1
ATOM 582 N N . LEU A 1 79 ? 18.872 8.502 -25.758 1.00 97.06 79 LEU A N 1
ATOM 583 C CA . LEU A 1 79 ? 18.211 7.376 -25.088 1.00 97.06 79 LEU A CA 1
ATOM 584 C C . LEU A 1 79 ? 18.718 7.180 -23.655 1.00 97.06 79 LEU A C 1
ATOM 586 O O . LEU A 1 79 ? 17.935 6.931 -22.744 1.00 97.06 79 LEU A O 1
ATOM 590 N N . ARG A 1 80 ? 20.030 7.319 -23.427 1.00 97.69 80 ARG A N 1
ATOM 591 C CA . ARG A 1 80 ? 20.602 7.225 -22.075 1.00 97.69 80 ARG A CA 1
ATOM 592 C C . ARG A 1 80 ? 20.051 8.302 -21.153 1.00 97.69 80 ARG A C 1
ATOM 594 O O . ARG A 1 80 ? 19.646 7.977 -20.044 1.00 97.69 80 ARG A O 1
ATOM 601 N N . LYS A 1 81 ? 19.996 9.555 -21.608 1.00 97.75 81 LYS A N 1
ATOM 602 C CA . LYS A 1 81 ? 19.443 10.663 -20.814 1.00 97.75 81 LYS A CA 1
ATOM 603 C C . LYS A 1 81 ? 17.966 10.462 -20.494 1.00 97.75 81 LYS A C 1
ATOM 605 O O . LYS A 1 81 ? 17.554 10.742 -19.373 1.00 97.75 81 LYS A O 1
ATOM 610 N N . GLU A 1 82 ? 17.183 9.982 -21.456 1.00 97.69 82 GLU A N 1
ATOM 611 C CA . GLU A 1 82 ? 15.766 9.675 -21.249 1.00 97.69 82 GLU A CA 1
ATOM 612 C C . GLU A 1 82 ? 15.587 8.576 -20.195 1.00 97.69 82 GLU A C 1
ATOM 614 O O . GLU A 1 82 ? 14.872 8.777 -19.215 1.00 97.69 82 GLU A O 1
ATOM 619 N N . HIS A 1 83 ? 16.322 7.469 -20.319 1.00 97.00 83 HIS A N 1
ATOM 620 C CA . HIS A 1 83 ? 16.292 6.396 -19.325 1.00 97.00 83 HIS A CA 1
ATOM 621 C C . HIS A 1 83 ? 16.797 6.838 -17.947 1.00 97.00 83 HIS A C 1
ATOM 623 O O . HIS A 1 83 ? 16.247 6.426 -16.930 1.00 97.00 83 HIS A O 1
ATOM 629 N N . GLU A 1 84 ? 17.832 7.676 -17.875 1.00 98.19 84 GLU A N 1
ATOM 630 C CA . GLU A 1 84 ? 18.312 8.230 -16.606 1.00 98.19 84 GLU A CA 1
ATOM 631 C C . GLU A 1 84 ? 17.246 9.101 -15.932 1.00 98.19 84 GLU A C 1
ATOM 633 O O . GLU A 1 84 ? 17.053 8.998 -14.718 1.00 98.19 84 GLU A O 1
ATOM 638 N N . ALA A 1 85 ? 16.525 9.914 -16.709 1.00 97.81 85 ALA A N 1
ATOM 639 C CA . ALA A 1 85 ? 15.420 10.722 -16.210 1.00 97.81 85 ALA A CA 1
ATOM 640 C C . ALA A 1 85 ? 14.249 9.849 -15.730 1.00 97.81 85 ALA A C 1
ATOM 642 O O . ALA A 1 85 ? 13.730 10.077 -14.637 1.00 97.81 85 ALA A O 1
ATOM 643 N N . GLU A 1 86 ? 13.882 8.817 -16.492 1.00 98.31 86 GLU A N 1
ATOM 644 C CA . GLU A 1 86 ? 12.838 7.859 -16.117 1.00 98.31 86 GLU A CA 1
ATOM 645 C C . GLU A 1 86 ? 13.203 7.107 -14.828 1.00 98.31 86 GLU A C 1
ATOM 647 O O . GLU A 1 86 ? 12.405 7.029 -13.895 1.00 98.31 86 GLU A O 1
ATOM 652 N N . VAL A 1 87 ? 14.441 6.616 -14.712 1.00 98.44 87 VAL A N 1
ATOM 653 C CA . VAL A 1 87 ? 14.926 5.946 -13.496 1.00 98.44 87 VAL A CA 1
ATOM 654 C C . VAL A 1 87 ? 14.937 6.901 -12.302 1.00 98.44 87 VAL A C 1
ATOM 656 O O . VAL A 1 87 ? 14.624 6.484 -11.183 1.00 98.44 87 VAL A O 1
ATOM 659 N N . ALA A 1 88 ? 15.298 8.170 -12.500 1.00 98.44 88 ALA A N 1
ATOM 660 C CA . ALA A 1 88 ? 15.257 9.172 -11.440 1.00 98.44 88 ALA A CA 1
ATOM 661 C C . ALA A 1 88 ? 13.821 9.429 -10.957 1.00 98.44 88 ALA A C 1
ATOM 663 O O . ALA A 1 88 ? 13.592 9.474 -9.745 1.00 98.44 88 ALA A O 1
ATOM 664 N N . ASP A 1 89 ? 12.860 9.535 -11.876 1.00 98.56 89 ASP A N 1
ATOM 665 C CA . ASP A 1 89 ? 11.451 9.721 -11.533 1.00 98.56 89 ASP A CA 1
ATOM 666 C C . ASP A 1 89 ? 10.871 8.490 -10.826 1.00 98.56 89 ASP A C 1
ATOM 668 O O . A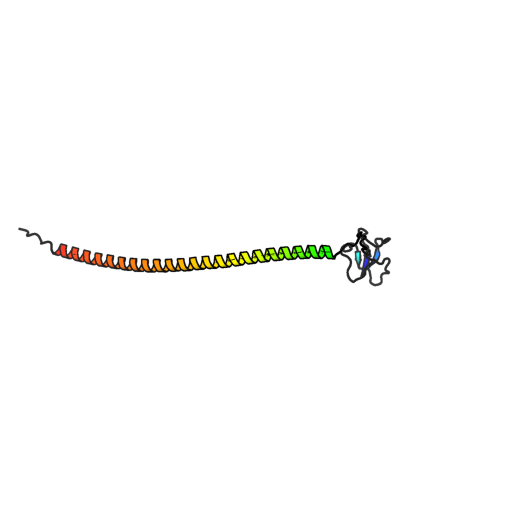SP A 1 89 ? 10.305 8.616 -9.743 1.00 98.56 89 ASP A O 1
ATOM 672 N N . LEU A 1 90 ? 11.122 7.280 -11.335 1.00 98.25 90 LEU A N 1
ATOM 673 C CA . LEU A 1 90 ? 10.692 6.035 -10.688 1.00 98.25 90 LEU A CA 1
ATOM 674 C C . LEU A 1 90 ? 11.267 5.885 -9.274 1.00 98.25 90 LEU A C 1
ATOM 676 O O . LEU A 1 90 ? 10.562 5.474 -8.353 1.00 98.25 90 LEU A O 1
ATOM 680 N N . ARG A 1 91 ? 12.538 6.250 -9.064 1.00 98.50 91 ARG A N 1
ATOM 681 C CA . ARG A 1 91 ? 13.148 6.255 -7.722 1.00 98.50 91 ARG A CA 1
ATOM 682 C C . ARG A 1 91 ? 12.467 7.251 -6.794 1.00 98.50 91 ARG A C 1
ATOM 684 O O . ARG A 1 91 ? 12.270 6.942 -5.620 1.00 98.50 91 ARG A O 1
ATOM 691 N N . LYS A 1 92 ? 12.112 8.428 -7.307 1.00 98.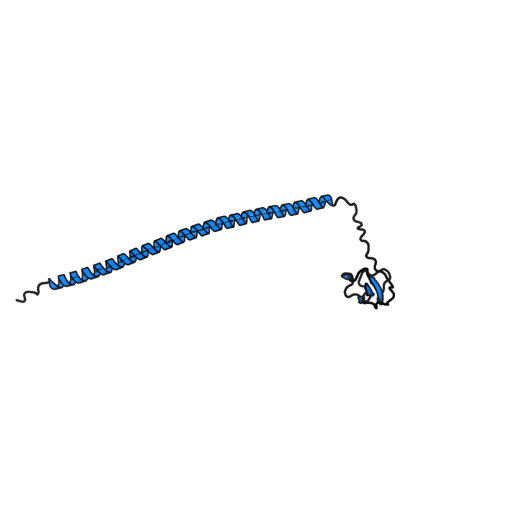56 92 LYS A N 1
ATOM 692 C CA . LYS A 1 92 ? 11.374 9.432 -6.544 1.00 98.56 92 LYS A CA 1
ATOM 693 C C . LYS A 1 92 ? 9.982 8.917 -6.178 1.00 98.56 92 LYS A C 1
ATOM 695 O O . LYS A 1 92 ? 9.644 8.933 -5.000 1.00 98.56 92 LYS A O 1
ATOM 700 N N . GLN A 1 93 ? 9.234 8.382 -7.142 1.00 98.31 93 GLN A N 1
ATOM 701 C CA . GLN A 1 93 ? 7.919 7.782 -6.908 1.00 98.31 93 GLN A CA 1
ATOM 702 C C . GLN A 1 93 ? 7.983 6.652 -5.874 1.00 98.31 93 GLN A C 1
ATOM 704 O O . GLN A 1 93 ? 7.137 6.587 -4.988 1.00 98.31 93 GLN A O 1
ATOM 709 N N . LEU A 1 94 ? 9.008 5.793 -5.932 1.00 98.38 94 LEU A N 1
ATOM 710 C CA . LEU A 1 94 ? 9.212 4.732 -4.944 1.00 98.38 94 LEU A CA 1
ATOM 711 C C . LEU A 1 94 ? 9.493 5.300 -3.543 1.00 98.38 94 LEU A C 1
ATOM 713 O O . LEU A 1 94 ? 8.965 4.794 -2.555 1.00 98.38 94 LEU A O 1
ATOM 717 N N . GLY A 1 95 ? 10.302 6.359 -3.451 1.00 98.50 95 GLY A N 1
ATOM 718 C CA . GLY A 1 95 ? 10.586 7.046 -2.190 1.00 98.50 95 GLY A CA 1
ATOM 719 C C . GLY A 1 95 ? 9.354 7.729 -1.592 1.00 98.50 95 GLY A C 1
ATOM 720 O O . GLY A 1 95 ? 9.096 7.595 -0.396 1.00 98.50 95 GLY A O 1
ATOM 721 N N . ASP A 1 96 ? 8.574 8.421 -2.418 1.00 98.31 96 ASP A N 1
ATOM 722 C CA . ASP A 1 96 ? 7.342 9.095 -2.002 1.00 98.31 96 ASP A CA 1
ATOM 723 C C . ASP A 1 96 ? 6.259 8.072 -1.619 1.00 98.31 96 ASP A C 1
ATOM 725 O O . ASP A 1 96 ? 5.619 8.206 -0.575 1.00 98.31 96 ASP A O 1
ATOM 729 N N . GLY A 1 97 ? 6.122 6.987 -2.388 1.00 98.44 97 GLY A N 1
ATOM 730 C CA . GLY A 1 97 ? 5.236 5.867 -2.067 1.00 98.44 97 GLY A CA 1
ATOM 731 C C . GLY A 1 97 ? 5.619 5.160 -0.764 1.00 98.44 97 GLY A C 1
ATOM 732 O O . GLY A 1 97 ? 4.746 4.832 0.037 1.00 98.44 97 GLY A O 1
ATOM 733 N N . GLY A 1 98 ? 6.918 4.981 -0.502 1.00 98.56 98 GLY A N 1
ATOM 734 C CA . GLY A 1 98 ? 7.412 4.429 0.760 1.00 98.56 98 GLY A CA 1
ATOM 735 C C . GLY A 1 98 ? 7.064 5.300 1.970 1.00 98.56 98 GLY A C 1
ATOM 736 O O . GLY A 1 98 ? 6.636 4.775 2.996 1.00 98.56 98 GLY A O 1
ATOM 737 N N . LYS A 1 99 ? 7.179 6.629 1.844 1.00 98.56 99 LYS A N 1
ATOM 738 C CA . LYS A 1 99 ? 6.757 7.569 2.897 1.00 98.56 99 LYS A CA 1
ATOM 739 C C . LYS A 1 99 ? 5.254 7.502 3.147 1.00 98.56 99 LYS A C 1
ATOM 741 O O . LYS A 1 99 ? 4.848 7.360 4.293 1.00 98.56 99 LYS A O 1
ATOM 746 N N . ALA A 1 100 ? 4.446 7.526 2.087 1.00 98.50 100 ALA A N 1
ATOM 747 C CA . ALA A 1 100 ? 2.993 7.430 2.206 1.00 98.50 100 ALA A CA 1
ATOM 748 C C . ALA A 1 100 ? 2.553 6.113 2.873 1.00 98.50 100 ALA A C 1
ATOM 750 O O . ALA A 1 100 ? 1.633 6.101 3.690 1.00 98.50 100 ALA A O 1
ATOM 751 N N . LEU A 1 101 ? 3.230 5.000 2.564 1.00 98.62 101 LEU A N 1
ATOM 752 C CA . LEU A 1 101 ? 2.969 3.717 3.214 1.00 98.62 101 LEU A CA 1
ATOM 753 C C . LEU A 1 101 ? 3.329 3.746 4.704 1.00 98.62 101 LEU A C 1
ATOM 755 O O . LEU A 1 101 ? 2.570 3.219 5.516 1.00 98.62 101 LEU A O 1
ATOM 759 N N . GLN A 1 102 ? 4.457 4.362 5.065 1.00 98.44 102 GLN A N 1
ATOM 760 C CA . GLN A 1 102 ? 4.859 4.505 6.463 1.00 98.44 102 GLN A CA 1
ATOM 761 C C . GLN A 1 102 ? 3.861 5.365 7.248 1.00 98.44 102 GLN A C 1
ATOM 763 O O . GLN A 1 102 ? 3.427 4.963 8.322 1.00 98.44 102 GLN A O 1
ATOM 768 N N . GLU A 1 103 ? 3.426 6.493 6.685 1.00 98.62 103 GLU A N 1
ATOM 769 C CA . GLU A 1 103 ? 2.405 7.355 7.293 1.00 98.62 103 GLU A CA 1
ATOM 770 C C . GLU A 1 103 ? 1.080 6.607 7.505 1.00 98.62 103 GLU A C 1
ATOM 772 O O . GLU A 1 103 ? 0.455 6.718 8.560 1.00 98.62 103 GLU A O 1
ATOM 777 N N . ALA A 1 104 ? 0.662 5.793 6.530 1.00 98.56 104 ALA A N 1
ATOM 778 C CA . ALA A 1 104 ? -0.529 4.959 6.658 1.00 98.56 104 ALA A CA 1
ATOM 779 C C . ALA A 1 104 ? -0.372 3.870 7.735 1.00 98.56 104 ALA A C 1
ATOM 781 O O . ALA A 1 104 ? -1.333 3.553 8.439 1.00 98.56 104 ALA A O 1
ATOM 782 N N . LEU A 1 105 ? 0.826 3.296 7.879 1.00 98.69 105 LEU A N 1
ATOM 783 C CA . LEU A 1 105 ? 1.128 2.312 8.917 1.00 98.69 105 LEU A CA 1
ATOM 784 C C . LEU A 1 105 ? 1.065 2.944 10.313 1.00 98.69 105 LEU A C 1
ATOM 786 O O . LEU A 1 105 ? 0.415 2.387 11.198 1.00 98.69 105 LEU A O 1
ATOM 790 N N . ASP A 1 106 ? 1.650 4.128 10.481 1.00 98.62 106 ASP A N 1
ATOM 791 C CA . ASP A 1 106 ? 1.617 4.877 11.739 1.00 98.62 106 ASP A CA 1
ATOM 792 C C . ASP A 1 106 ? 0.176 5.277 12.110 1.00 98.62 106 ASP A C 1
ATOM 794 O O . ASP A 1 106 ? -0.252 5.114 13.256 1.00 98.62 106 ASP A O 1
ATOM 798 N N . ALA A 1 107 ? -0.619 5.723 11.130 1.00 98.56 107 ALA A N 1
ATOM 799 C CA . ALA A 1 107 ? -2.035 6.032 11.329 1.00 98.56 107 ALA A CA 1
ATOM 800 C C . ALA A 1 107 ? -2.850 4.794 11.744 1.00 98.56 107 ALA A C 1
ATOM 802 O O . ALA A 1 107 ? -3.666 4.868 12.665 1.00 98.56 107 ALA A O 1
ATOM 803 N N . ASN A 1 108 ? -2.612 3.644 11.105 1.00 98.50 108 ASN A N 1
ATOM 804 C CA . ASN A 1 108 ? -3.265 2.386 11.468 1.00 98.50 108 ASN A CA 1
ATOM 805 C C . ASN A 1 108 ? -2.897 1.940 12.885 1.00 98.50 108 ASN A C 1
ATOM 807 O O . ASN A 1 108 ? -3.780 1.508 13.624 1.00 98.50 108 ASN A O 1
ATOM 811 N N . GLN A 1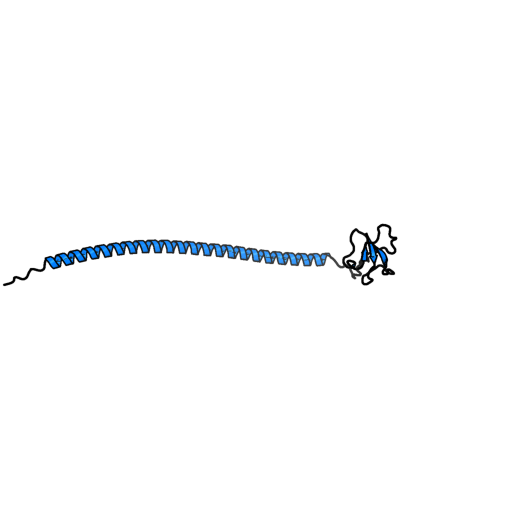 109 ? -1.632 2.080 13.289 1.00 98.69 109 GLN A N 1
ATOM 812 C CA . GLN A 1 109 ? -1.222 1.780 14.659 1.00 98.69 109 GLN A CA 1
ATOM 813 C C . GLN A 1 109 ? -1.953 2.683 15.662 1.00 98.69 109 GLN A C 1
ATOM 815 O O . GLN A 1 109 ? -2.503 2.191 16.646 1.00 98.69 109 GLN A O 1
ATOM 820 N N . GLY A 1 110 ? -2.066 3.982 15.365 1.00 98.69 110 GLY A N 1
ATOM 821 C CA . GLY A 1 110 ? -2.837 4.912 16.190 1.00 98.69 110 GLY A CA 1
ATOM 822 C C . GLY A 1 110 ? -4.319 4.532 16.316 1.00 98.69 110 GLY A C 1
ATOM 823 O O . GLY A 1 110 ? -4.899 4.655 17.395 1.00 98.69 110 GLY A O 1
ATOM 824 N N . LEU A 1 111 ? -4.942 4.026 15.246 1.00 98.62 111 LEU A N 1
ATOM 825 C CA . LEU A 1 111 ? -6.319 3.517 15.295 1.00 98.62 111 LEU A CA 1
ATOM 826 C C . LEU A 1 111 ? -6.438 2.234 16.129 1.00 98.62 111 LEU A C 1
ATOM 828 O O . LEU A 1 111 ? -7.408 2.081 16.871 1.00 98.62 111 LEU A O 1
ATOM 832 N N . VAL A 1 112 ? -5.464 1.324 16.046 1.00 98.69 112 VAL A N 1
ATOM 833 C CA . VAL A 1 112 ? -5.422 0.104 16.872 1.00 98.69 112 VAL A CA 1
ATOM 834 C C . VAL A 1 112 ? -5.341 0.453 18.358 1.00 98.69 112 VAL A C 1
ATOM 836 O O . VAL A 1 112 ? -6.072 -0.127 19.170 1.00 98.69 112 VAL A O 1
ATOM 839 N N . ASP A 1 113 ? -4.517 1.435 18.715 1.00 98.56 113 ASP A N 1
ATOM 840 C CA . ASP A 1 113 ? -4.386 1.903 20.095 1.00 98.56 113 ASP A CA 1
ATOM 841 C C . ASP A 1 113 ? -5.703 2.527 20.591 1.00 98.56 113 ASP A C 1
ATOM 843 O O . ASP A 1 113 ? -6.172 2.210 21.687 1.00 98.56 113 ASP A O 1
ATOM 847 N N . GLN A 1 114 ? -6.366 3.336 19.755 1.00 98.56 114 GLN A N 1
ATOM 848 C CA . GLN A 1 114 ? -7.680 3.916 20.067 1.00 98.56 114 GLN A CA 1
ATOM 849 C C . GLN A 1 114 ? -8.764 2.851 20.263 1.00 98.56 114 GLN A C 1
ATOM 851 O O . GLN A 1 114 ? -9.532 2.928 21.221 1.00 98.56 114 GLN A O 1
ATOM 856 N N . ILE A 1 115 ? -8.826 1.840 19.392 1.00 98.62 115 ILE A N 1
ATOM 857 C CA . ILE A 1 115 ? -9.778 0.727 19.523 1.00 98.62 115 ILE A CA 1
ATOM 858 C C . ILE A 1 115 ? -9.514 -0.047 20.817 1.00 98.62 115 ILE A C 1
ATOM 860 O O . ILE A 1 115 ? -10.453 -0.440 21.512 1.00 98.62 115 ILE A O 1
ATOM 864 N N . THR A 1 116 ? -8.245 -0.252 21.164 1.00 98.69 116 THR A N 1
ATOM 865 C CA . THR A 1 116 ? -7.858 -0.937 22.400 1.00 98.69 116 THR A CA 1
ATOM 866 C C . THR A 1 116 ? -8.324 -0.158 23.628 1.00 98.69 116 THR A C 1
ATOM 868 O O . THR A 1 116 ? -8.969 -0.743 24.500 1.00 98.69 116 THR A O 1
ATOM 871 N N . ALA A 1 117 ? -8.082 1.155 23.670 1.00 98.56 117 ALA A N 1
ATOM 872 C CA . ALA A 1 117 ? -8.551 2.022 24.749 1.00 98.56 117 ALA A CA 1
ATOM 873 C C . ALA A 1 117 ? -10.087 2.032 24.847 1.00 98.56 117 ALA A C 1
ATOM 875 O O . ALA A 1 117 ? -10.644 1.768 25.911 1.00 98.56 117 ALA A O 1
ATOM 876 N N . ALA A 1 118 ? -10.784 2.215 23.722 1.00 98.56 118 ALA A N 1
ATOM 877 C CA . ALA A 1 118 ? -12.245 2.219 23.685 1.00 98.56 118 ALA A CA 1
ATOM 878 C C . ALA A 1 118 ? -12.852 0.887 24.165 1.00 98.56 118 ALA A C 1
ATOM 880 O O . ALA A 1 118 ? -13.876 0.875 24.849 1.00 98.56 118 ALA A O 1
ATOM 881 N N . ASN A 1 119 ? -12.217 -0.245 23.849 1.00 98.56 119 ASN A N 1
ATOM 882 C CA . ASN A 1 119 ? -12.649 -1.555 24.335 1.00 98.56 119 ASN A CA 1
ATOM 883 C C . ASN A 1 119 ? -12.460 -1.712 25.850 1.00 98.56 119 ASN A C 1
ATOM 885 O O . ASN A 1 119 ? -13.313 -2.312 26.509 1.00 98.56 119 ASN A O 1
ATOM 889 N N . GLN A 1 120 ? -11.373 -1.174 26.409 1.00 98.50 120 GLN A N 1
ATOM 890 C CA . GLN A 1 120 ? -11.146 -1.163 27.857 1.00 98.50 120 GLN A CA 1
ATOM 891 C C . GLN A 1 120 ? -12.183 -0.290 28.571 1.00 98.50 120 GLN A C 1
ATOM 893 O O . GLN A 1 120 ? -12.790 -0.738 29.547 1.00 98.50 120 GLN A O 1
ATOM 898 N N . ASP A 1 121 ? -12.467 0.898 28.037 1.00 98.62 121 ASP A N 1
ATOM 899 C CA . ASP A 1 121 ? -13.496 1.796 28.567 1.00 98.62 121 ASP A CA 1
ATOM 900 C C . ASP A 1 121 ? -14.884 1.150 28.514 1.00 98.62 121 ASP A C 1
ATOM 902 O O . ASP A 1 121 ? -15.623 1.153 29.502 1.00 98.62 121 ASP A O 1
ATOM 906 N N . ALA A 1 122 ? -15.234 0.518 27.390 1.00 98.38 122 ALA A N 1
ATOM 907 C CA . ALA A 1 122 ? -16.495 -0.201 27.248 1.00 98.38 122 ALA A CA 1
ATOM 908 C C . ALA A 1 122 ? -16.609 -1.366 28.246 1.00 98.38 122 ALA A C 1
ATOM 910 O O . ALA A 1 122 ? -17.688 -1.612 28.791 1.00 98.38 122 ALA A O 1
ATOM 911 N N . ALA A 1 123 ? -15.515 -2.082 28.518 1.00 98.56 123 ALA A N 1
ATOM 912 C CA . ALA A 1 123 ? -15.490 -3.135 29.531 1.00 98.56 123 ALA A CA 1
ATOM 913 C C . ALA A 1 123 ? -15.708 -2.570 30.946 1.00 98.56 123 ALA A C 1
ATOM 915 O O . ALA A 1 123 ? -16.514 -3.119 31.703 1.00 98.56 123 ALA A O 1
ATOM 916 N N . ALA A 1 124 ? -15.062 -1.450 31.282 1.00 98.50 124 ALA A N 1
ATOM 917 C CA . ALA A 1 124 ? -15.248 -0.771 32.562 1.00 98.50 124 ALA A CA 1
ATOM 918 C C . ALA A 1 124 ? -16.696 -0.284 32.746 1.00 98.50 124 ALA A C 1
ATOM 920 O O . ALA A 1 124 ? -17.302 -0.511 33.794 1.00 98.50 124 ALA A O 1
ATOM 921 N N . GLN A 1 125 ? -17.293 0.306 31.708 1.00 98.31 125 GLN A N 1
ATOM 922 C CA . GLN A 1 125 ? -18.695 0.731 31.728 1.00 98.31 125 GLN A CA 1
ATOM 923 C C . GLN A 1 125 ? -19.653 -0.451 31.908 1.00 98.31 125 GLN A C 1
ATOM 925 O O . GLN A 1 125 ? -20.588 -0.372 32.704 1.00 98.31 125 GLN A O 1
ATOM 930 N N . ARG A 1 126 ? -19.413 -1.579 31.225 1.00 98.56 126 ARG A N 1
ATOM 931 C CA . ARG A 1 126 ? -20.214 -2.802 31.415 1.00 98.56 126 ARG A CA 1
ATOM 932 C C . ARG A 1 126 ? -20.138 -3.309 32.854 1.00 98.56 126 ARG A C 1
ATOM 934 O O . ARG A 1 126 ? -21.168 -3.690 33.404 1.00 98.56 126 ARG A O 1
ATOM 941 N N . ALA A 1 127 ? -18.958 -3.276 33.475 1.00 98.44 127 ALA A N 1
ATOM 942 C CA . ALA A 1 127 ? -18.800 -3.654 34.878 1.00 98.44 127 ALA A CA 1
ATOM 943 C C . ALA A 1 127 ? -19.604 -2.733 35.816 1.00 98.44 127 ALA A C 1
ATOM 945 O O . ALA A 1 127 ? -20.311 -3.224 36.695 1.00 98.44 127 ALA A O 1
ATOM 946 N N . GLN A 1 128 ? -19.579 -1.416 35.581 1.00 98.44 128 GLN A N 1
ATOM 947 C CA . GLN A 1 128 ? -20.375 -0.453 36.353 1.00 98.44 128 GLN A CA 1
ATOM 948 C C . GLN A 1 128 ? -21.883 -0.681 36.201 1.00 98.44 128 GLN A C 1
ATOM 950 O O . GLN A 1 128 ? -22.617 -0.608 37.185 1.00 98.44 128 GLN A O 1
ATOM 955 N N . VAL A 1 129 ? -22.363 -0.991 34.991 1.00 98.56 129 VAL A N 1
ATOM 956 C CA . VAL A 1 129 ? -23.782 -1.310 34.761 1.00 98.56 129 VAL A CA 1
ATOM 957 C C . VAL A 1 129 ? -24.204 -2.535 35.573 1.00 98.56 129 VAL A C 1
ATOM 959 O O . VAL A 1 129 ? -25.249 -2.494 36.220 1.00 98.56 129 VAL A O 1
ATOM 962 N N . VAL A 1 130 ? -23.387 -3.593 35.594 1.00 98.62 130 VAL A N 1
ATOM 963 C CA . VAL A 1 130 ? -23.662 -4.799 36.396 1.00 98.62 130 VAL A CA 1
ATOM 964 C C . VAL A 1 130 ? -23.713 -4.469 37.892 1.00 98.62 130 VAL A C 1
ATOM 966 O O . VAL A 1 130 ? -24.622 -4.914 38.593 1.00 98.62 130 VAL A O 1
ATOM 969 N N . GLU A 1 131 ? -22.786 -3.647 38.387 1.00 98.56 131 GLU A N 1
ATOM 970 C CA . GLU A 1 131 ? -22.768 -3.219 39.790 1.00 98.56 131 GLU A CA 1
ATOM 971 C C . GLU A 1 131 ? -24.016 -2.398 40.161 1.00 98.56 131 GLU A C 1
ATOM 973 O O . GLU A 1 131 ? -24.639 -2.630 41.200 1.00 98.56 131 GLU A O 1
ATOM 978 N N . LEU A 1 132 ? -24.415 -1.452 39.308 1.00 98.25 132 LEU A N 1
ATOM 979 C CA . LEU A 1 132 ? -25.613 -0.639 39.519 1.00 98.25 132 LEU A CA 1
ATOM 980 C C . LEU A 1 132 ? -26.891 -1.482 39.478 1.00 98.25 132 LEU A C 1
ATOM 982 O O . LEU A 1 132 ? -27.785 -1.260 40.294 1.00 98.25 132 LEU A O 1
ATOM 986 N N . GLN A 1 133 ? -26.969 -2.472 38.586 1.00 98.31 133 GLN A N 1
ATOM 987 C CA . GLN A 1 133 ? -28.085 -3.421 38.538 1.00 98.31 133 GLN A CA 1
ATOM 988 C C . GLN A 1 133 ? -28.197 -4.234 39.832 1.00 98.31 133 GLN A C 1
ATOM 990 O O . GLN A 1 133 ? -29.302 -4.405 40.349 1.00 98.31 133 GLN A O 1
ATOM 995 N N . ALA A 1 134 ? -27.071 -4.685 40.394 1.00 98.19 134 ALA A N 1
ATOM 996 C CA . ALA A 1 134 ? -27.059 -5.387 41.675 1.00 98.19 134 ALA A CA 1
ATOM 997 C C . ALA A 1 134 ? -27.571 -4.490 42.816 1.00 98.19 134 ALA A C 1
ATOM 999 O O . ALA A 1 134 ? -28.494 -4.872 43.535 1.00 98.19 134 ALA A O 1
ATOM 1000 N N . LYS A 1 135 ? -27.051 -3.258 42.922 1.00 97.75 135 LYS A N 1
ATOM 1001 C CA . LYS A 1 135 ? -27.495 -2.277 43.931 1.00 97.75 135 LYS A CA 1
ATOM 1002 C C . LYS A 1 135 ? -28.982 -1.950 43.813 1.00 97.75 135 LYS A C 1
ATOM 1004 O O . LYS A 1 135 ? -29.662 -1.828 44.830 1.00 97.75 135 LYS A O 1
ATOM 1009 N N . LEU A 1 136 ? -29.488 -1.809 42.588 1.00 97.75 136 LEU A N 1
ATOM 1010 C CA . LEU A 1 136 ? -30.899 -1.529 42.337 1.00 97.75 136 LEU A CA 1
ATOM 1011 C C . LEU A 1 136 ? -31.780 -2.706 42.772 1.00 97.75 136 LEU A C 1
ATOM 1013 O O . LEU A 1 136 ? -32.754 -2.489 43.487 1.00 97.75 136 LEU A O 1
ATOM 1017 N N . SER A 1 137 ? -31.393 -3.944 42.447 1.00 97.56 137 SER A N 1
ATOM 1018 C CA . SER A 1 137 ? -32.112 -5.142 42.903 1.00 97.56 137 SER A CA 1
ATOM 1019 C C . SER A 1 137 ? -32.157 -5.251 44.432 1.00 97.56 137 SER A C 1
ATOM 1021 O O . SER A 1 137 ? -33.194 -5.589 45.007 1.00 97.56 137 SER A O 1
ATOM 1023 N N . ASP A 1 138 ? -31.055 -4.941 45.115 1.00 97.38 138 ASP A N 1
ATOM 1024 C CA . ASP A 1 138 ? -31.008 -4.977 46.578 1.00 97.38 138 ASP A CA 1
ATOM 1025 C C . ASP A 1 138 ? -31.855 -3.865 47.212 1.00 97.38 138 ASP A C 1
ATOM 1027 O O . ASP A 1 138 ? -32.579 -4.114 48.182 1.00 97.38 138 ASP A O 1
ATOM 1031 N N . ALA A 1 139 ? -31.848 -2.662 46.630 1.00 96.75 139 ALA A N 1
ATOM 1032 C CA . ALA A 1 139 ? -32.713 -1.564 47.052 1.00 96.75 139 ALA A CA 1
ATOM 1033 C C . ALA A 1 139 ? -34.206 -1.890 46.850 1.00 96.75 139 ALA A C 1
ATOM 1035 O O . ALA A 1 139 ? -35.020 -1.611 47.733 1.00 96.75 139 ALA A O 1
ATOM 1036 N N . GLU A 1 140 ? -34.573 -2.527 45.734 1.00 96.75 140 GLU A N 1
ATOM 1037 C CA . GLU A 1 140 ? -35.943 -2.985 45.467 1.00 96.75 140 GLU A CA 1
ATOM 1038 C C . GLU A 1 140 ? -36.414 -4.013 46.504 1.00 96.75 140 GLU A C 1
ATOM 1040 O O . GLU A 1 140 ? -37.526 -3.898 47.031 1.00 96.75 140 GLU A O 1
ATOM 1045 N N . LYS A 1 141 ? -35.561 -4.984 46.862 1.00 96.00 141 LYS A N 1
ATOM 1046 C CA . LYS A 1 141 ? -35.859 -5.958 47.928 1.00 96.00 141 LYS A CA 1
ATOM 1047 C C . LYS A 1 141 ? -36.037 -5.276 49.284 1.00 96.00 141 LYS A C 1
ATOM 1049 O O . LYS A 1 141 ? -36.978 -5.603 50.008 1.00 96.00 141 LYS A O 1
ATOM 1054 N N . ALA A 1 142 ? -35.167 -4.325 49.624 1.00 94.94 142 ALA A N 1
ATOM 1055 C CA . ALA A 1 142 ? -35.261 -3.574 50.874 1.00 94.94 142 ALA A CA 1
ATOM 1056 C C . ALA A 1 142 ? -36.564 -2.758 50.950 1.00 94.94 142 ALA A C 1
ATOM 1058 O O . ALA A 1 142 ? -37.251 -2.782 51.973 1.00 94.94 142 ALA A O 1
ATOM 1059 N N . LEU A 1 143 ? -36.956 -2.102 49.852 1.00 94.38 143 LEU A N 1
ATOM 1060 C CA . LEU A 1 143 ? -38.217 -1.364 49.762 1.00 94.38 143 LEU A CA 1
ATOM 1061 C C . LEU A 1 143 ? -39.435 -2.290 49.900 1.00 94.38 143 LEU A C 1
ATOM 1063 O O . LEU A 1 143 ? -40.399 -1.946 50.588 1.00 94.38 143 LEU A O 1
ATOM 1067 N N . ALA A 1 144 ? -39.398 -3.471 49.276 1.00 93.81 144 ALA A N 1
ATOM 1068 C CA . ALA A 1 144 ? -40.456 -4.470 49.401 1.00 93.81 144 ALA A CA 1
ATOM 1069 C C . ALA A 1 144 ? -40.606 -4.977 50.846 1.00 93.81 144 ALA A C 1
ATOM 1071 O O . ALA A 1 144 ? -41.730 -5.124 51.325 1.00 93.81 144 ALA A O 1
ATOM 1072 N N . ALA A 1 145 ? -39.493 -5.186 51.557 1.00 91.50 145 ALA A N 1
ATOM 1073 C CA . ALA A 1 145 ? -39.492 -5.589 52.964 1.00 91.50 145 ALA A CA 1
ATOM 1074 C C . ALA A 1 145 ? -39.981 -4.479 53.914 1.00 91.50 145 ALA A C 1
ATOM 1076 O O . ALA A 1 145 ? -40.569 -4.775 54.953 1.00 91.50 145 ALA A O 1
ATOM 1077 N N . ALA A 1 146 ? -39.764 -3.210 53.558 1.00 88.12 146 ALA A N 1
ATOM 1078 C CA . ALA A 1 146 ? -40.166 -2.055 54.359 1.00 88.12 146 ALA A CA 1
ATOM 1079 C C . ALA A 1 146 ? -41.658 -1.689 54.232 1.00 88.12 146 ALA A C 1
ATOM 1081 O O . ALA A 1 146 ? -42.159 -0.917 55.053 1.00 88.12 146 ALA A O 1
ATOM 1082 N N . LYS A 1 147 ? -42.396 -2.221 53.241 1.00 78.25 147 LYS A N 1
ATOM 1083 C CA . LYS A 1 147 ? -43.850 -2.001 53.156 1.00 78.25 147 LYS A CA 1
ATOM 1084 C C . LYS A 1 147 ? -44.535 -2.652 54.369 1.00 78.25 147 LYS A C 1
ATOM 1086 O O . LYS A 1 147 ? -44.474 -3.875 54.506 1.00 78.25 147 LYS A O 1
ATOM 1091 N N . PRO A 1 148 ? -45.208 -1.879 55.245 1.00 65.56 148 PRO A N 1
ATOM 1092 C CA . PRO A 1 148 ? -45.853 -2.441 56.421 1.00 65.56 148 PRO A CA 1
ATOM 1093 C C . PRO A 1 148 ? -46.940 -3.423 55.981 1.00 65.56 148 PRO A C 1
ATOM 1095 O O . PRO A 1 148 ? -47.795 -3.084 55.159 1.00 65.56 148 PRO A O 1
ATOM 1098 N N . LYS A 1 149 ? -46.921 -4.640 56.541 1.00 62.91 149 LYS A N 1
ATOM 1099 C CA . LYS A 1 149 ? -48.077 -5.539 56.477 1.00 62.91 149 LYS A CA 1
ATOM 1100 C C . LYS A 1 149 ? -49.254 -4.760 57.045 1.00 62.91 149 LYS A C 1
ATOM 1102 O O . LYS A 1 149 ? -49.215 -4.365 58.208 1.00 62.91 149 LYS A O 1
ATOM 1107 N N . GLY A 1 150 ? -50.239 -4.480 56.194 1.00 56.22 150 GLY A N 1
ATOM 1108 C CA . GLY A 1 150 ? -51.447 -3.776 56.580 1.00 56.22 150 GLY A CA 1
ATOM 1109 C C . GLY A 1 150 ? -51.976 -4.350 57.887 1.00 56.22 150 GLY A C 1
ATOM 1110 O O . GLY A 1 150 ? -52.162 -5.560 58.009 1.00 56.22 150 GLY A O 1
ATOM 1111 N N . SER A 1 151 ? -52.147 -3.451 58.853 1.00 52.44 151 SER A N 1
ATOM 1112 C CA . SER A 1 151 ? -53.000 -3.607 60.022 1.00 52.44 151 SER A CA 1
ATOM 1113 C C . SER A 1 151 ? -54.368 -4.103 59.542 1.00 52.44 151 SER A C 1
ATOM 1115 O O . SER A 1 151 ? -55.213 -3.316 59.116 1.00 52.44 151 SER A O 1
ATOM 1117 N N . GLY A 1 152 ? -54.527 -5.426 59.488 1.00 52.75 152 GLY A N 1
ATOM 1118 C CA . GLY A 1 152 ? -55.800 -6.096 59.282 1.00 52.75 152 GLY A CA 1
ATOM 1119 C C . GLY A 1 152 ? -56.566 -5.990 60.586 1.00 52.75 152 GLY A C 1
ATOM 1120 O O . GLY A 1 152 ? -56.242 -6.681 61.550 1.00 52.75 152 GLY A O 1
ATOM 1121 N N . ARG A 1 153 ? -57.490 -5.035 60.612 1.00 45.59 153 ARG A N 1
ATOM 1122 C CA . ARG A 1 153 ? -58.481 -4.838 61.664 1.00 45.59 153 ARG A CA 1
ATOM 1123 C C . ARG A 1 153 ? -59.678 -5.745 61.420 1.00 45.59 153 ARG A C 1
ATOM 1125 O O . ARG A 1 153 ? -59.994 -5.956 60.228 1.00 45.59 153 ARG A O 1
#

Secondary structure (DSSP, 8-state):
-EEEE--SSS-PPTT--TT-EEE-SSSS--GGGTTSEEEPPTT---SEE----------S----HHHHHHHHHHHHHHHHHHHHHHHHHHHHHHHHHHHHHHHHHHHHHHHHHHHHHHHHHHHHHHHHHHHHHHHHHHHHHHHHHHS------

Organism: NCBI:txid1775474